Protein AF-A0A1Q7V5J1-F1 (afdb_monomer)

Nearest PDB structures (foldseek):
  4u4r-assembly2_n5  TM=9.895E-01  e=1.175E-04  Saccharomyces cerevisiae S288C
  8b2l-assembly1_k3  TM=1.000E+00  e=2.538E-04  Nicotiana tabacum
  7oyb-assembly1_X1  TM=9.938E-01  e=2.919E-04  Danio rerio
  6az3-assembly1_V  TM=9.833E-01  e=2.207E-04  Leishmania donovani
  8pv5-assembly1_LX  TM=9.633E-01  e=3.131E-04  Thermochaetoides thermophila DSM 1495

pLDDT: mean 94.42, std 6.72, range [58.59, 98.06]

Mean predicted aligned error: 2.87 Å

Secondary structure (DSSP, 8-state):
---HHHHEEEE---HHHHHHHHHHS---EEE-TT--HHHHHHHHHHHH------

Structure (mmCIF, N/CA/C/O backbone):
data_AF-A0A1Q7V5J1-F1
#
_entry.id   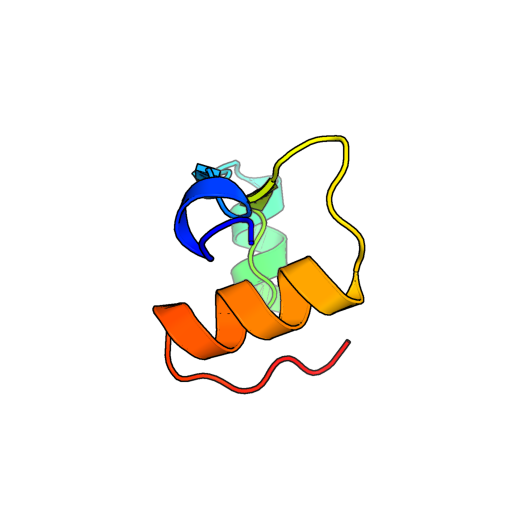AF-A0A1Q7V5J1-F1
#
loop_
_atom_site.group_PDB
_atom_site.id
_atom_site.type_symbol
_atom_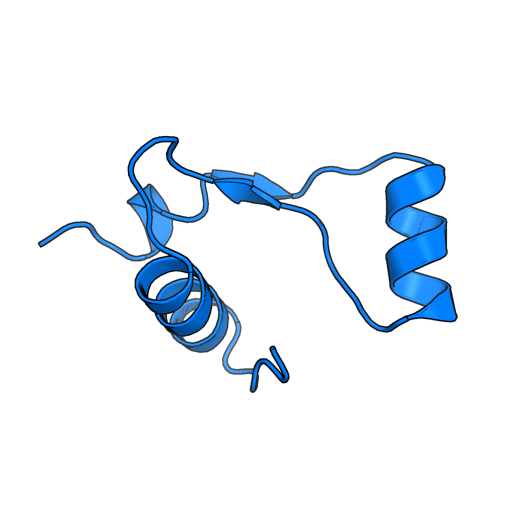site.label_atom_id
_atom_site.label_alt_id
_atom_site.label_comp_id
_atom_site.label_asym_id
_atom_site.label_entity_id
_atom_site.label_seq_id
_atom_site.pdbx_PDB_ins_code
_atom_site.Cartn_x
_atom_site.Cartn_y
_atom_site.Cartn_z
_atom_site.occupancy
_atom_site.B_iso_or_equiv
_atom_site.auth_seq_id
_atom_site.auth_comp_id
_atom_site.auth_asym_id
_atom_site.auth_atom_id
_atom_site.pdbx_PDB_model_num
ATOM 1 N N . MET A 1 1 ? -17.074 -5.371 9.082 1.00 58.59 1 MET A N 1
ATOM 2 C CA . MET A 1 1 ? -15.607 -5.263 8.912 1.00 58.59 1 MET A CA 1
ATOM 3 C C . MET A 1 1 ? -15.288 -5.492 7.442 1.00 58.59 1 MET A C 1
ATOM 5 O O . MET A 1 1 ? -15.726 -6.509 6.920 1.00 58.59 1 MET A O 1
ATOM 9 N N . LYS A 1 2 ? -14.613 -4.560 6.754 1.00 69.00 2 LYS A N 1
ATOM 10 C CA . LYS A 1 2 ? -14.091 -4.848 5.406 1.00 69.00 2 LYS A CA 1
ATOM 11 C C . LYS A 1 2 ? -12.866 -5.738 5.562 1.00 69.00 2 LYS A C 1
ATOM 13 O O . LYS A 1 2 ? -12.025 -5.462 6.411 1.00 69.00 2 LYS A O 1
ATOM 18 N N . THR A 1 3 ? -12.768 -6.804 4.780 1.00 87.31 3 THR A N 1
ATOM 19 C CA . THR A 1 3 ? -11.566 -7.646 4.801 1.00 87.31 3 THR A CA 1
ATOM 20 C C . THR A 1 3 ? -10.430 -6.951 4.045 1.00 87.31 3 THR A C 1
ATOM 22 O O . THR A 1 3 ? -10.679 -6.139 3.152 1.00 87.31 3 THR A O 1
ATOM 25 N N . ALA A 1 4 ? -9.172 -7.274 4.362 1.00 86.81 4 ALA A N 1
ATOM 26 C CA . ALA A 1 4 ? -8.009 -6.699 3.672 1.00 86.81 4 ALA A CA 1
ATOM 27 C C . ALA A 1 4 ? -8.086 -6.878 2.137 1.00 86.81 4 ALA A C 1
ATOM 29 O O . ALA A 1 4 ? -7.737 -5.972 1.380 1.00 86.81 4 ALA A O 1
ATOM 30 N N . TYR A 1 5 ? -8.652 -8.001 1.684 1.00 90.50 5 TYR A N 1
ATOM 31 C CA . TYR A 1 5 ? -8.884 -8.322 0.271 1.00 90.50 5 TYR A CA 1
ATOM 32 C C . TYR A 1 5 ? -9.995 -7.493 -0.398 1.00 90.50 5 TYR A C 1
ATOM 34 O O . TYR A 1 5 ? -10.054 -7.415 -1.619 1.00 90.50 5 TYR A O 1
ATOM 42 N N . GLN A 1 6 ? -10.878 -6.850 0.373 1.00 92.81 6 GLN A N 1
ATOM 43 C CA . GLN A 1 6 ? -11.833 -5.870 -0.163 1.00 92.81 6 GLN A CA 1
ATOM 44 C C . GLN A 1 6 ? -11.205 -4.477 -0.311 1.00 92.81 6 GLN A C 1
ATOM 46 O O . GLN A 1 6 ? -11.682 -3.674 -1.118 1.00 92.81 6 GLN A O 1
ATOM 51 N N . ILE A 1 7 ? -10.160 -4.181 0.472 1.00 96.06 7 ILE A N 1
ATOM 52 C CA . ILE A 1 7 ? -9.456 -2.893 0.467 1.00 96.06 7 ILE A CA 1
ATOM 53 C C . ILE A 1 7 ? -8.459 -2.838 -0.694 1.00 96.06 7 ILE A C 1
ATOM 55 O O . ILE A 1 7 ? -8.517 -1.894 -1.484 1.00 96.06 7 ILE A O 1
ATOM 59 N N . ILE A 1 8 ? -7.586 -3.841 -0.830 1.00 96.62 8 ILE A N 1
ATOM 60 C CA . ILE A 1 8 ? -6.594 -3.928 -1.913 1.00 96.62 8 ILE A CA 1
ATOM 61 C C . ILE A 1 8 ? -7.169 -4.772 -3.050 1.00 96.62 8 ILE A C 1
ATOM 63 O O . ILE A 1 8 ? -7.367 -5.970 -2.885 1.00 96.62 8 ILE A O 1
ATOM 67 N N . ARG A 1 9 ? -7.441 -4.155 -4.208 1.00 95.06 9 ARG A N 1
ATOM 68 C CA . ARG A 1 9 ? -8.095 -4.841 -5.336 1.00 95.06 9 ARG A CA 1
ATOM 69 C C . ARG A 1 9 ? -7.098 -5.514 -6.272 1.00 95.06 9 ARG A C 1
ATOM 71 O O . ARG A 1 9 ? -7.271 -6.676 -6.611 1.00 95.06 9 ARG A O 1
ATOM 78 N N . ARG A 1 10 ? -6.084 -4.771 -6.728 1.00 95.38 10 ARG A N 1
ATOM 79 C CA . ARG A 1 10 ? -5.034 -5.267 -7.638 1.00 95.38 10 ARG A CA 1
ATOM 80 C C . ARG A 1 10 ? -3.825 -4.327 -7.676 1.00 95.38 10 ARG A C 1
ATOM 82 O O . ARG A 1 10 ? -4.003 -3.130 -7.429 1.00 95.38 10 ARG A O 1
ATOM 89 N N . PRO A 1 11 ? -2.621 -4.815 -8.015 1.00 96.00 11 PRO A N 1
ATOM 90 C CA . PRO A 1 11 ? -1.498 -3.944 -8.349 1.00 96.00 11 PRO A CA 1
ATOM 91 C C . PRO A 1 11 ? -1.767 -3.178 -9.652 1.00 96.00 11 PRO A C 1
ATOM 93 O O . PRO A 1 11 ? -2.488 -3.650 -10.536 1.00 96.00 11 PRO A O 1
ATOM 96 N N . VAL A 1 12 ? -1.180 -1.992 -9.774 1.00 96.75 12 VAL A N 1
ATOM 97 C CA . VAL A 1 12 ? -1.200 -1.183 -10.998 1.00 96.75 12 VAL A CA 1
ATOM 98 C C . VAL A 1 12 ? 0.193 -1.222 -11.604 1.00 96.75 12 VAL A C 1
ATOM 100 O O . VAL A 1 12 ? 1.130 -0.644 -11.059 1.00 96.75 12 VAL A O 1
ATOM 103 N N . ILE A 1 13 ? 0.320 -1.923 -12.728 1.00 95.81 13 ILE A N 1
ATOM 104 C CA . ILE A 1 13 ? 1.589 -2.107 -13.430 1.00 95.81 13 ILE A CA 1
ATOM 105 C C . ILE A 1 13 ? 1.591 -1.189 -14.649 1.00 95.81 13 ILE A C 1
ATOM 107 O O . ILE A 1 13 ? 0.810 -1.375 -15.578 1.00 95.81 13 ILE A O 1
ATOM 111 N N . THR A 1 14 ? 2.448 -0.177 -14.608 1.00 98.06 14 THR A N 1
ATOM 112 C CA . THR A 1 14 ? 2.725 0.765 -15.700 1.00 98.06 14 THR A CA 1
ATOM 113 C C . THR A 1 14 ? 4.212 1.098 -15.671 1.00 98.06 14 THR A C 1
ATOM 115 O O . THR A 1 14 ? 4.850 0.905 -14.638 1.00 98.06 14 THR A O 1
ATOM 118 N N . GLU A 1 15 ? 4.772 1.641 -16.751 1.00 97.88 15 GLU A N 1
ATOM 119 C CA . GLU A 1 15 ? 6.186 2.062 -16.804 1.00 97.88 15 GLU A CA 1
ATOM 120 C C . GLU A 1 15 ? 6.524 3.030 -15.661 1.00 97.88 15 GLU A C 1
ATOM 122 O O . GLU A 1 15 ? 7.506 2.858 -14.943 1.00 97.88 15 GLU A O 1
ATOM 127 N N . LYS A 1 16 ? 5.626 3.989 -15.399 1.00 96.94 16 LYS A N 1
ATOM 128 C CA . LYS A 1 16 ? 5.734 4.894 -14.250 1.00 96.94 16 LYS A CA 1
ATOM 129 C C . LYS A 1 16 ? 5.700 4.143 -12.916 1.00 96.94 16 LYS A C 1
ATOM 131 O O . LYS A 1 16 ? 6.471 4.462 -12.016 1.00 96.94 16 LYS A O 1
ATOM 136 N N . GLY A 1 17 ? 4.800 3.169 -12.771 1.00 96.81 17 GLY A N 1
ATOM 137 C CA . GLY A 1 17 ? 4.699 2.341 -11.569 1.00 96.81 17 GLY A CA 1
ATOM 138 C C . GLY A 1 17 ? 5.954 1.500 -11.325 1.00 96.81 17 GLY A C 1
ATOM 139 O O . GLY A 1 17 ? 6.407 1.414 -10.185 1.00 96.81 17 GLY A O 1
ATOM 140 N N . LEU A 1 18 ? 6.551 0.942 -12.385 1.00 97.06 18 LEU A N 1
ATOM 141 C CA . LEU A 1 18 ? 7.845 0.261 -12.308 1.00 97.06 18 LEU A CA 1
ATOM 142 C C . LEU A 1 18 ? 8.946 1.225 -11.858 1.00 97.06 18 LEU A C 1
ATOM 144 O O . LEU A 1 18 ? 9.654 0.915 -10.904 1.00 97.06 18 LEU A O 1
ATOM 148 N N . GLY A 1 19 ? 9.022 2.419 -12.450 1.00 97.94 19 GLY A N 1
ATOM 149 C CA . GLY A 1 19 ? 10.006 3.427 -12.048 1.00 97.94 19 GLY A CA 1
ATOM 150 C C . GLY A 1 19 ? 9.880 3.842 -10.575 1.00 97.94 19 GLY A C 1
ATOM 151 O O . GLY A 1 19 ? 10.889 4.038 -9.903 1.00 97.94 19 GLY A O 1
ATOM 152 N N . ILE A 1 20 ? 8.661 3.935 -10.034 1.00 97.62 20 ILE A N 1
ATOM 153 C CA . ILE A 1 20 ? 8.435 4.209 -8.603 1.00 97.62 20 ILE A CA 1
ATOM 154 C C . ILE A 1 20 ? 8.890 3.023 -7.737 1.00 97.62 20 ILE A C 1
ATOM 156 O O . ILE A 1 20 ? 9.527 3.226 -6.702 1.00 97.62 20 ILE A O 1
ATOM 160 N N . LYS A 1 21 ? 8.613 1.785 -8.158 1.00 96.44 21 LYS A N 1
ATOM 161 C CA . LYS A 1 21 ? 9.064 0.583 -7.444 1.00 96.44 21 LYS A CA 1
ATOM 162 C C . LYS A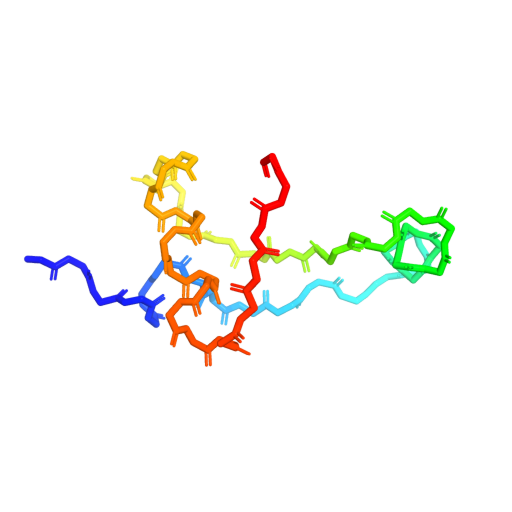 1 21 ? 10.587 0.533 -7.343 1.00 96.44 21 LYS A C 1
ATOM 164 O O . LYS A 1 21 ? 11.106 0.328 -6.250 1.00 96.44 21 LYS A O 1
ATOM 169 N N . GLU A 1 22 ? 11.276 0.724 -8.461 1.00 96.69 22 GLU A N 1
ATOM 170 C CA . GLU A 1 22 ? 12.735 0.606 -8.548 1.00 96.69 22 GLU A CA 1
ATOM 171 C C . GLU A 1 22 ? 13.451 1.731 -7.798 1.00 96.69 22 GLU A C 1
ATOM 173 O O . GLU A 1 22 ? 14.386 1.469 -7.048 1.00 96.69 22 GLU A O 1
ATOM 178 N N . ASN A 1 23 ? 12.978 2.972 -7.943 1.00 97.88 23 ASN A N 1
ATOM 179 C CA . ASN A 1 23 ? 13.686 4.137 -7.411 1.00 97.88 23 ASN A CA 1
ATOM 180 C C . ASN A 1 23 ? 13.238 4.549 -6.000 1.00 97.88 23 ASN A C 1
ATOM 182 O O . ASN A 1 23 ? 13.948 5.297 -5.335 1.00 97.88 23 ASN A O 1
ATOM 186 N N . GLN A 1 24 ? 12.052 4.125 -5.547 1.00 96.88 24 GLN A N 1
ATOM 187 C CA . GLN A 1 24 ? 11.441 4.615 -4.300 1.00 96.88 24 GLN A CA 1
ATOM 188 C C . GLN A 1 24 ? 10.943 3.497 -3.378 1.00 96.88 24 GLN A C 1
ATOM 190 O O . GLN A 1 24 ? 10.275 3.787 -2.385 1.00 96.88 24 GLN A O 1
ATOM 195 N N . ASN A 1 25 ? 11.207 2.224 -3.704 1.00 95.38 25 ASN A N 1
ATOM 196 C CA . ASN A 1 25 ? 10.716 1.063 -2.951 1.00 95.38 25 ASN A CA 1
ATOM 197 C C . ASN A 1 25 ? 9.201 1.141 -2.656 1.00 95.38 25 ASN A C 1
ATOM 199 O O . ASN A 1 25 ? 8.733 0.818 -1.564 1.00 95.38 25 ASN A O 1
ATOM 203 N N . THR A 1 26 ? 8.432 1.650 -3.623 1.00 96.50 26 THR A N 1
ATOM 204 C CA . THR A 1 26 ? 7.011 1.971 -3.455 1.00 96.50 26 THR A CA 1
ATOM 205 C C . THR A 1 26 ? 6.177 1.239 -4.504 1.00 96.50 26 THR A C 1
ATOM 207 O O . THR A 1 26 ? 6.473 1.275 -5.695 1.00 96.50 26 THR A O 1
ATOM 210 N N . LEU A 1 27 ? 5.112 0.564 -4.067 1.00 96.44 27 LEU A N 1
ATOM 211 C CA . LEU A 1 27 ? 4.197 -0.173 -4.941 1.00 96.44 27 LEU A CA 1
ATOM 212 C C . LEU A 1 27 ? 2.876 0.577 -5.112 1.00 96.44 27 LEU A C 1
ATOM 214 O O . LEU A 1 27 ? 2.351 1.165 -4.168 1.00 96.44 27 LEU A O 1
ATOM 218 N N . VAL A 1 28 ? 2.310 0.509 -6.317 1.00 97.19 28 VAL A N 1
ATOM 219 C CA . VAL A 1 28 ? 1.046 1.172 -6.655 1.00 97.19 28 VAL A CA 1
ATOM 220 C C . VAL A 1 28 ? -0.076 0.141 -6.727 1.00 97.19 28 VAL A C 1
ATOM 222 O O . VAL A 1 28 ? 0.025 -0.863 -7.433 1.00 97.19 28 VAL A O 1
ATOM 225 N N . PHE A 1 29 ? -1.175 0.411 -6.022 1.00 97.31 29 PHE A N 1
ATOM 226 C CA . PHE A 1 29 ? -2.344 -0.463 -5.971 1.00 97.31 29 PHE A CA 1
ATOM 227 C C . PHE A 1 29 ? -3.622 0.295 -6.311 1.00 97.31 29 PHE A C 1
ATOM 229 O O . PHE A 1 29 ? -3.801 1.454 -5.938 1.00 97.31 29 PHE A O 1
ATOM 236 N N . GLN A 1 30 ? -4.556 -0.394 -6.963 1.00 97.31 30 GLN A N 1
ATOM 237 C CA . GLN A 1 30 ? -5.944 0.034 -7.004 1.00 97.31 30 GLN A CA 1
ATOM 238 C C . GLN A 1 30 ? -6.624 -0.414 -5.709 1.00 97.31 30 GLN A C 1
ATOM 240 O O . GLN A 1 30 ? -6.636 -1.603 -5.378 1.00 97.31 30 GLN A O 1
ATOM 245 N N . VAL A 1 31 ? -7.228 0.539 -5.005 1.00 97.69 31 VAL A N 1
ATOM 246 C CA . VAL A 1 31 ? -7.884 0.317 -3.711 1.00 97.69 31 VAL A CA 1
ATOM 247 C C . VAL A 1 31 ? -9.384 0.603 -3.7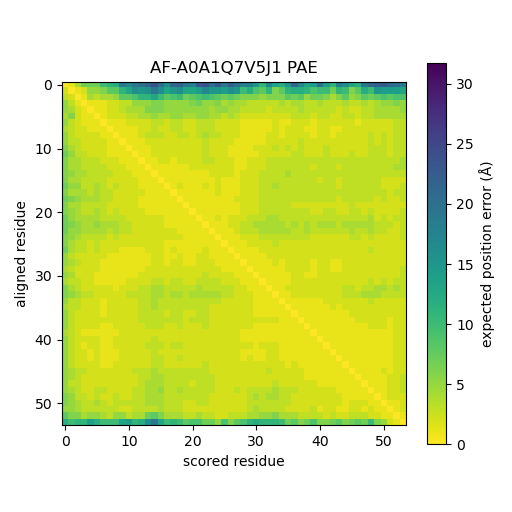78 1.00 97.69 31 VAL A C 1
ATOM 249 O O . VAL A 1 31 ? -9.892 1.152 -4.760 1.00 97.69 31 VAL A O 1
ATOM 252 N N . ALA A 1 32 ? -10.122 0.208 -2.741 1.00 97.00 32 ALA A N 1
ATOM 253 C CA . ALA A 1 32 ? -11.519 0.596 -2.593 1.00 97.00 32 ALA A CA 1
ATOM 254 C C . ALA A 1 32 ? -11.649 2.132 -2.455 1.00 97.00 32 ALA A C 1
ATOM 256 O O . ALA A 1 32 ? -10.983 2.711 -1.600 1.00 97.00 32 ALA A O 1
ATOM 257 N N . PRO A 1 33 ? -12.550 2.803 -3.205 1.00 96.19 33 PRO A N 1
ATOM 258 C CA . PRO A 1 33 ? -12.668 4.270 -3.188 1.00 96.19 33 PRO A CA 1
ATOM 259 C C . PRO A 1 33 ? -12.982 4.884 -1.817 1.00 96.19 33 PRO A C 1
ATOM 261 O O . PRO A 1 33 ? -12.670 6.039 -1.566 1.00 96.19 33 PRO A O 1
ATOM 264 N N . LYS A 1 34 ? -13.622 4.109 -0.933 1.00 95.69 34 LYS A N 1
ATOM 265 C CA . LYS A 1 34 ? -13.997 4.517 0.429 1.00 95.69 34 LYS A CA 1
ATOM 266 C C . LYS A 1 34 ? -13.011 4.011 1.495 1.00 95.69 34 LYS A C 1
ATOM 268 O O . LYS A 1 34 ? -13.424 3.850 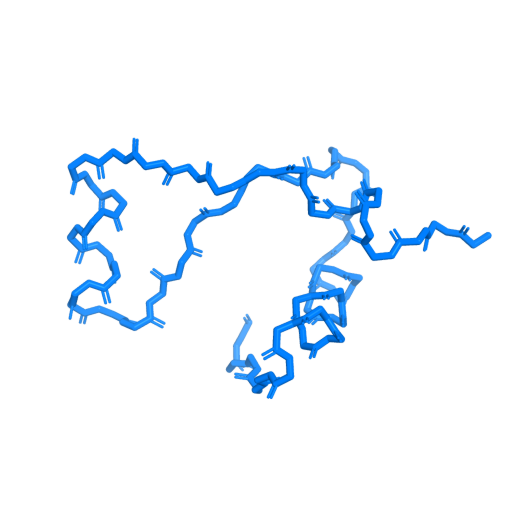2.639 1.00 95.69 34 LYS A O 1
ATOM 273 N N . ALA A 1 35 ? -11.797 3.609 1.116 1.00 96.69 35 ALA A N 1
ATOM 274 C CA . ALA A 1 35 ? -10.775 3.167 2.063 1.00 96.69 35 ALA A CA 1
ATOM 275 C C . ALA A 1 35 ? -9.914 4.351 2.516 1.00 96.69 35 ALA A C 1
ATOM 277 O O . ALA A 1 35 ? -9.480 5.168 1.705 1.00 96.69 35 ALA A O 1
ATOM 278 N N . THR A 1 36 ? -9.662 4.427 3.815 1.00 96.62 36 THR A N 1
ATOM 279 C CA . THR A 1 36 ? -8.767 5.411 4.429 1.00 96.62 36 THR A CA 1
ATOM 280 C C . THR A 1 36 ? -7.308 4.957 4.341 1.00 96.62 36 THR A C 1
ATOM 282 O O . THR A 1 36 ? -7.017 3.773 4.164 1.00 96.62 36 THR A O 1
ATOM 285 N N . LYS A 1 37 ? -6.357 5.888 4.500 1.00 95.75 37 LYS A N 1
ATOM 286 C CA . LYS A 1 37 ? -4.918 5.559 4.483 1.00 95.75 37 LYS A CA 1
ATOM 287 C C . LYS A 1 37 ? -4.535 4.539 5.561 1.00 95.75 37 LYS A C 1
ATOM 289 O O . LYS A 1 37 ? -3.745 3.643 5.283 1.00 95.75 37 LYS A O 1
ATOM 294 N N . THR A 1 38 ? -5.131 4.632 6.751 1.00 96.25 38 THR A N 1
ATOM 295 C CA . THR A 1 38 ? -4.898 3.685 7.852 1.00 96.25 38 THR A CA 1
ATOM 296 C C . THR A 1 38 ? 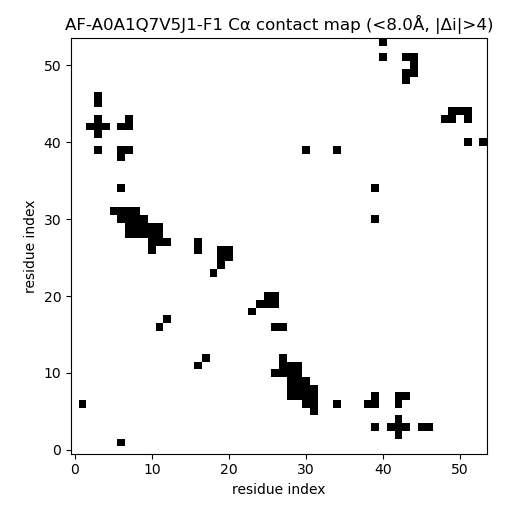-5.360 2.275 7.487 1.00 96.25 38 THR A C 1
ATOM 298 O O . THR A 1 38 ? -4.585 1.332 7.606 1.00 96.25 38 THR A O 1
A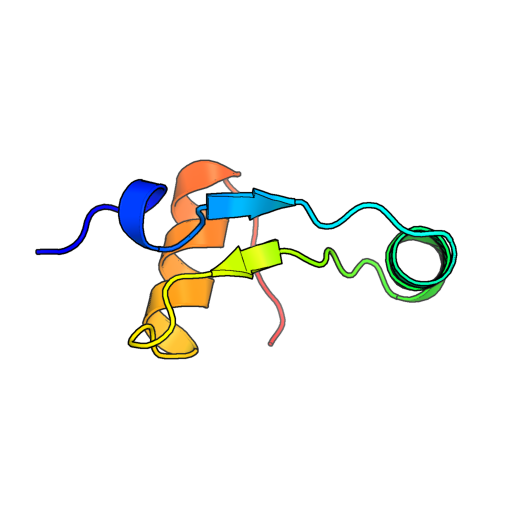TOM 301 N N . GLU A 1 39 ? -6.573 2.135 6.941 1.00 95.75 39 GLU A N 1
ATOM 302 C CA . GLU A 1 39 ? -7.101 0.839 6.487 1.00 95.75 39 GLU A CA 1
ATOM 303 C C . GLU A 1 39 ? -6.228 0.222 5.381 1.00 95.75 39 GLU A C 1
ATOM 305 O O . GLU A 1 39 ? -5.968 -0.981 5.384 1.00 95.75 39 GLU A O 1
ATOM 310 N N . ILE A 1 40 ? -5.748 1.037 4.434 1.00 96.50 40 ILE A N 1
ATOM 311 C CA . ILE A 1 40 ? -4.855 0.584 3.355 1.00 96.50 40 ILE A CA 1
ATOM 312 C C . ILE A 1 40 ? -3.525 0.097 3.936 1.00 96.50 40 ILE A C 1
ATOM 314 O O . ILE A 1 40 ? -3.062 -0.985 3.571 1.00 96.50 40 ILE A O 1
ATOM 318 N N . LYS A 1 41 ? -2.936 0.859 4.865 1.00 96.56 41 LYS A N 1
ATOM 319 C CA . LYS A 1 41 ? -1.691 0.496 5.548 1.00 96.56 41 LYS A CA 1
ATOM 320 C C . LYS A 1 41 ? -1.824 -0.856 6.244 1.00 96.56 41 LYS A C 1
ATOM 322 O O . LYS A 1 41 ? -1.023 -1.757 6.004 1.00 96.56 41 LYS A O 1
ATOM 327 N N . GLU A 1 42 ? -2.858 -1.026 7.059 1.00 96.19 42 GLU A N 1
ATOM 328 C CA . GLU A 1 42 ? -3.114 -2.274 7.782 1.00 96.19 42 GLU A CA 1
ATOM 329 C C . GLU A 1 42 ? -3.359 -3.453 6.835 1.00 96.19 42 GLU A C 1
ATOM 331 O O . GLU A 1 42 ? -2.811 -4.538 7.050 1.00 96.19 42 GLU A O 1
ATOM 336 N N . ALA A 1 43 ? -4.119 -3.244 5.756 1.00 96.38 43 ALA A N 1
ATOM 337 C CA . ALA A 1 43 ? -4.395 -4.276 4.764 1.00 96.38 43 ALA A CA 1
ATOM 338 C C . ALA A 1 43 ? -3.119 -4.753 4.051 1.00 96.38 43 ALA A C 1
ATOM 340 O O . ALA A 1 43 ? -2.888 -5.960 3.966 1.00 96.38 43 ALA A O 1
ATOM 341 N N . VAL A 1 44 ? -2.264 -3.831 3.590 1.00 96.75 44 VAL A N 1
ATOM 342 C CA . VAL A 1 44 ? -0.994 -4.170 2.921 1.00 96.75 44 VAL A CA 1
ATOM 343 C C . VAL A 1 44 ? -0.072 -4.936 3.867 1.00 96.75 44 VAL A C 1
ATOM 345 O O . VAL A 1 44 ? 0.425 -6.003 3.505 1.00 96.75 44 VAL A O 1
ATOM 348 N N . GLN A 1 45 ? 0.113 -4.447 5.096 1.00 96.62 45 GLN A N 1
ATOM 349 C CA . GLN A 1 45 ? 0.955 -5.128 6.084 1.00 96.62 45 GLN A CA 1
ATOM 350 C C . GLN A 1 45 ? 0.417 -6.529 6.415 1.00 96.62 45 GLN A C 1
ATOM 352 O O . GLN A 1 45 ? 1.189 -7.477 6.549 1.00 96.62 45 GLN A O 1
ATOM 357 N N . SER A 1 46 ? -0.907 -6.687 6.498 1.00 95.25 46 SER A N 1
ATOM 358 C CA . SER A 1 46 ? -1.546 -7.964 6.835 1.00 95.25 46 SER A CA 1
ATOM 359 C C . SER A 1 46 ? -1.426 -9.008 5.726 1.00 95.25 46 SER A C 1
ATOM 361 O O . SER A 1 46 ? -1.178 -10.177 6.038 1.00 95.25 46 SER A O 1
ATOM 363 N N . ILE A 1 47 ? -1.599 -8.600 4.463 1.00 94.88 47 ILE A N 1
ATOM 364 C CA . ILE A 1 47 ? -1.539 -9.484 3.286 1.00 94.88 47 ILE A CA 1
ATOM 365 C C . ILE A 1 47 ? -0.092 -9.874 2.981 1.00 94.88 47 ILE A C 1
ATOM 367 O O . ILE A 1 47 ? 0.206 -11.055 2.834 1.00 94.88 47 ILE A O 1
ATOM 371 N N . PHE A 1 48 ? 0.807 -8.891 2.910 1.00 94.62 48 PHE A N 1
ATOM 372 C CA . PHE A 1 48 ? 2.172 -9.098 2.421 1.00 94.62 48 PHE A CA 1
ATOM 373 C C . PHE A 1 48 ? 3.200 -9.327 3.533 1.00 94.62 48 PHE A C 1
ATOM 375 O O . PHE A 1 48 ? 4.352 -9.613 3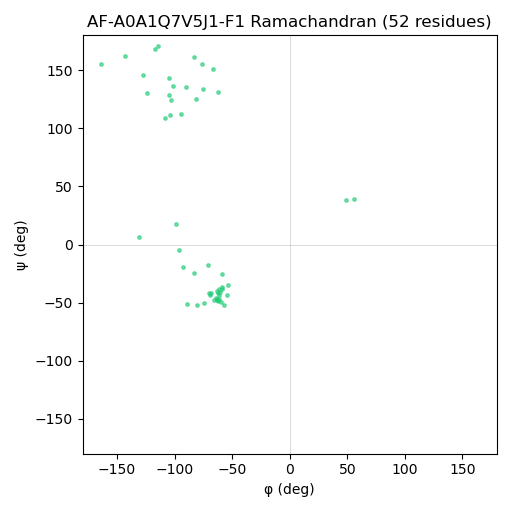.233 1.00 94.62 48 PHE A O 1
ATOM 382 N N . LYS A 1 49 ? 2.801 -9.217 4.808 1.00 95.88 49 LYS A N 1
ATOM 383 C CA . LYS A 1 49 ? 3.680 -9.397 5.980 1.00 95.88 49 LYS A CA 1
ATOM 384 C C . LYS A 1 49 ? 4.910 -8.479 5.962 1.00 95.88 49 LYS A C 1
ATOM 386 O O . LYS A 1 49 ? 5.998 -8.867 6.372 1.00 95.88 49 LYS A O 1
ATOM 391 N N . VAL A 1 50 ? 4.717 -7.239 5.515 1.00 96.25 50 VAL A N 1
ATOM 392 C CA . VAL A 1 50 ? 5.746 -6.185 5.459 1.00 96.25 50 VAL A CA 1
ATOM 393 C C . VAL A 1 50 ? 5.408 -5.033 6.406 1.00 96.25 50 VAL A C 1
ATOM 395 O O . VAL A 1 50 ? 4.296 -4.966 6.929 1.00 96.25 50 VAL A O 1
ATOM 398 N N . LYS A 1 51 ? 6.343 -4.096 6.605 1.00 96.19 51 LYS A N 1
ATOM 399 C CA . LYS A 1 51 ? 6.071 -2.803 7.251 1.00 96.19 51 LYS A CA 1
ATOM 400 C C . LYS A 1 51 ? 5.953 -1.701 6.205 1.00 96.19 51 LYS A C 1
ATOM 402 O O . LYS A 1 51 ? 6.767 -1.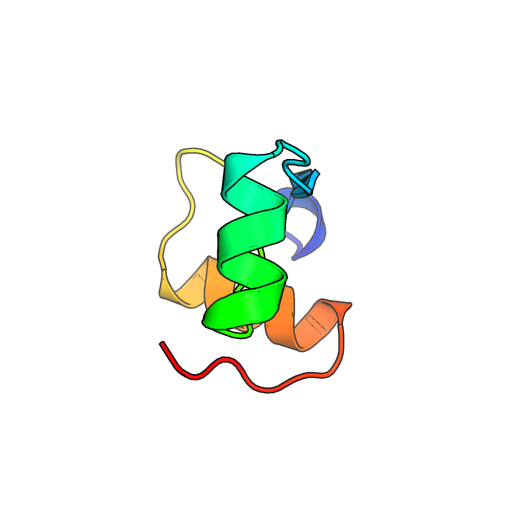631 5.292 1.00 96.19 51 LYS A O 1
ATOM 407 N N . VAL A 1 52 ? 4.952 -0.841 6.364 1.00 96.44 52 VAL A N 1
ATOM 408 C CA . VAL A 1 52 ? 4.709 0.297 5.470 1.00 96.44 52 VAL A CA 1
ATOM 409 C C . VAL A 1 52 ? 5.188 1.578 6.148 1.00 96.44 52 VAL A C 1
ATOM 411 O O . VAL A 1 52 ? 4.751 1.896 7.260 1.00 96.44 52 VAL A O 1
ATOM 414 N N . SER A 1 53 ? 6.081 2.306 5.477 1.00 93.44 53 SER A N 1
ATOM 415 C CA . SER A 1 53 ? 6.692 3.531 6.005 1.00 93.44 53 SER A CA 1
ATOM 416 C C . SER A 1 53 ? 5.679 4.664 6.186 1.00 93.44 53 SER A C 1
ATOM 418 O O . SER A 1 53 ? 5.626 5.261 7.262 1.00 93.44 53 SER A O 1
ATOM 420 N N . SER A 1 54 ? 4.838 4.926 5.181 1.00 82.06 54 SER A N 1
ATOM 421 C CA . SER A 1 54 ? 3.891 6.050 5.145 1.00 82.06 54 SER A CA 1
ATOM 422 C C . SER A 1 54 ? 2.570 5.712 4.464 1.00 82.06 54 SER A C 1
ATOM 424 O O . SER A 1 54 ? 2.542 4.795 3.615 1.00 82.06 54 SER A O 1
#

Radius of gyration: 11.36 Å; Cα contacts (8 Å, |Δi|>4): 58; chains: 1; bounding box: 29×16×26 Å

Sequence (54 aa):
MKTAYQIIRRPVITEKGLGIKENQNTLVFQVAPKATKTEIKEAVQSIFKVKVSS

Foldseek 3Di:
DDALCQFFPAWDDDPVQVVCCVPPVDTHTDGDPPDDPVSNQVSCCVPVVDHDPD

Solvent-accessible surface area (backbone atoms only — not comparable to full-atom values): 3415 Å² total; per-residue (Å²): 133,85,52,49,72,64,39,53,70,45,77,48,90,44,75,69,38,49,52,38,32,76,76,63,81,37,85,49,66,45,58,39,92,90,59,50,73,67,60,48,49,53,26,50,28,68,74,71,72,52,87,78,93,125